Protein AF-A0A6P2D8E5-F1 (afdb_monomer)

Sequence (109 aa):
MSDAITTLGSGVDGSVRRIEYAYDGQGNTYLVTAYNAASGGSVVNQIQRAYNGLGQLTTEWQSHSGAVNTSSSPSVQYTYSEMTGVGIPSSEPARDELAALTKGYRPAR

Structure (mmCIF, N/CA/C/O backbone):
data_AF-A0A6P2D8E5-F1
#
_entry.id   AF-A0A6P2D8E5-F1
#
loop_
_atom_site.group_PDB
_atom_site.id
_atom_site.type_symbol
_atom_site.label_atom_id
_atom_site.label_alt_id
_atom_site.label_comp_id
_atom_site.label_asym_id
_atom_site.label_entity_id
_atom_site.label_seq_id
_atom_site.pdbx_PDB_ins_code
_atom_site.Cartn_x
_atom_site.Cartn_y
_atom_site.Cartn_z
_atom_site.occupancy
_atom_site.B_iso_or_equiv
_atom_site.auth_seq_id
_atom_site.auth_comp_id
_atom_site.auth_asym_id
_atom_site.auth_atom_id
_atom_site.pdbx_PDB_model_num
ATOM 1 N N . MET A 1 1 ? -5.085 -7.145 -6.348 1.00 88.75 1 MET A N 1
ATOM 2 C CA . MET A 1 1 ? -5.434 -6.413 -7.591 1.00 88.75 1 MET A CA 1
ATOM 3 C C . MET A 1 1 ? -4.245 -5.545 -7.967 1.00 88.75 1 MET A C 1
ATOM 5 O O . MET A 1 1 ? -3.617 -5.025 -7.050 1.00 88.75 1 MET A O 1
ATOM 9 N N . SER A 1 2 ? -3.919 -5.404 -9.253 1.00 95.12 2 SER A N 1
ATOM 10 C CA . SER A 1 2 ? -2.810 -4.560 -9.716 1.00 95.12 2 SER A CA 1
ATOM 11 C C . SER A 1 2 ? -3.218 -3.688 -10.901 1.00 95.12 2 SER A C 1
ATOM 13 O O . SER A 1 2 ? -4.067 -4.080 -11.698 1.00 95.12 2 SER A O 1
ATOM 15 N N . ASP A 1 3 ? -2.593 -2.518 -11.001 1.00 97.56 3 ASP A N 1
ATOM 16 C CA . ASP A 1 3 ? -2.629 -1.646 -12.175 1.00 97.56 3 ASP A CA 1
ATOM 17 C C . ASP A 1 3 ? -1.191 -1.423 -12.654 1.00 97.56 3 ASP A C 1
ATOM 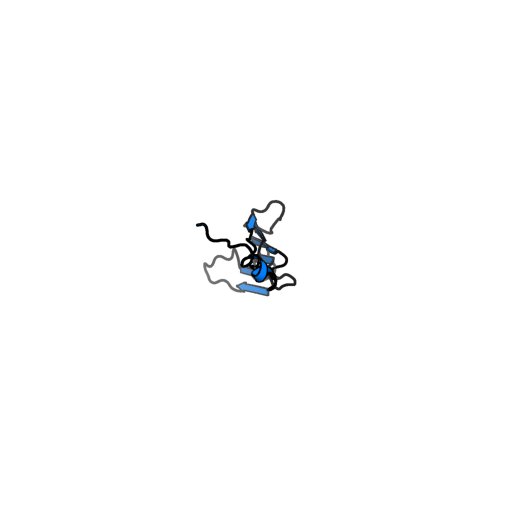19 O O . ASP A 1 3 ? -0.318 -1.092 -11.847 1.00 97.56 3 ASP A O 1
ATOM 23 N N . ALA A 1 4 ? -0.919 -1.688 -13.933 1.00 97.81 4 ALA A N 1
ATOM 24 C CA . ALA A 1 4 ? 0.433 -1.785 -14.470 1.00 97.81 4 ALA A CA 1
ATOM 25 C C . ALA A 1 4 ? 0.570 -1.158 -15.860 1.00 97.81 4 ALA A C 1
ATOM 27 O O . ALA A 1 4 ? -0.178 -1.459 -16.788 1.00 97.81 4 ALA A O 1
ATOM 28 N N . ILE A 1 5 ? 1.631 -0.372 -16.034 1.00 97.25 5 ILE A N 1
ATOM 29 C CA . ILE A 1 5 ? 2.035 0.202 -17.316 1.00 97.25 5 ILE A CA 1
ATOM 30 C C . ILE A 1 5 ? 3.046 -0.742 -17.968 1.00 97.25 5 ILE A C 1
ATOM 32 O O . ILE A 1 5 ? 4.223 -0.763 -17.596 1.00 97.25 5 ILE A O 1
ATOM 36 N N . THR A 1 6 ? 2.618 -1.514 -18.966 1.00 96.69 6 THR A N 1
ATOM 37 C CA . THR A 1 6 ? 3.452 -2.522 -19.654 1.00 96.69 6 THR A CA 1
ATOM 38 C C . THR A 1 6 ? 4.381 -1.933 -20.718 1.00 96.69 6 THR A C 1
ATOM 40 O O . THR A 1 6 ? 5.481 -2.455 -20.922 1.00 96.69 6 THR A O 1
ATOM 43 N N . THR A 1 7 ? 4.045 -0.773 -21.284 1.00 96.75 7 THR A N 1
ATOM 44 C CA . THR A 1 7 ? 4.876 -0.047 -22.260 1.00 96.75 7 THR A CA 1
ATOM 45 C C . THR A 1 7 ? 4.980 1.426 -21.880 1.00 96.75 7 THR A C 1
ATOM 47 O O . THR A 1 7 ? 3.968 2.070 -21.623 1.00 96.75 7 THR A O 1
ATOM 50 N N . LEU A 1 8 ? 6.202 1.962 -21.847 1.00 97.06 8 LEU A N 1
ATOM 51 C CA . LEU A 1 8 ? 6.449 3.390 -21.643 1.00 97.06 8 LEU A CA 1
ATOM 52 C C . LEU A 1 8 ? 6.617 4.083 -22.995 1.00 97.06 8 LEU A C 1
ATOM 54 O O . LEU A 1 8 ? 7.258 3.545 -23.899 1.00 97.06 8 LEU A O 1
ATOM 58 N N . GLY A 1 9 ? 6.052 5.282 -23.118 1.00 96.50 9 GLY A N 1
ATOM 59 C CA . GLY A 1 9 ? 6.362 6.183 -24.224 1.00 96.50 9 GLY A CA 1
ATOM 60 C C . GLY A 1 9 ? 7.776 6.758 -24.099 1.00 96.50 9 GLY A C 1
ATOM 61 O O . GLY A 1 9 ? 8.385 6.723 -23.028 1.00 96.50 9 GLY A O 1
ATOM 62 N N . SER A 1 10 ? 8.301 7.313 -25.192 1.00 97.25 10 SER A N 1
ATOM 63 C CA . SER A 1 10 ? 9.608 7.978 -25.167 1.00 97.25 10 SER A CA 1
ATOM 64 C C . SER A 1 10 ? 9.596 9.166 -24.199 1.00 97.25 10 SER A C 1
ATOM 66 O O . SER A 1 10 ? 8.659 9.963 -24.209 1.00 97.25 10 SER A O 1
ATOM 68 N N . GLY A 1 11 ? 10.623 9.267 -23.354 1.00 96.00 11 GLY A N 1
ATOM 69 C CA . GLY A 1 11 ? 10.764 10.332 -22.356 1.00 96.00 11 GLY A CA 1
ATOM 70 C C . GLY A 1 11 ? 9.906 10.187 -21.090 1.00 96.00 11 GLY A C 1
ATOM 71 O O . GLY A 1 11 ? 9.976 11.065 -20.235 1.00 96.00 11 GLY A O 1
ATOM 72 N N . VAL A 1 12 ? 9.120 9.113 -20.937 1.00 97.25 12 VAL A N 1
ATOM 73 C CA . VAL A 1 12 ? 8.344 8.859 -19.708 1.00 97.25 12 VAL A CA 1
ATOM 74 C C . VAL A 1 12 ? 9.238 8.235 -18.634 1.00 97.25 12 VAL A C 1
ATOM 76 O O .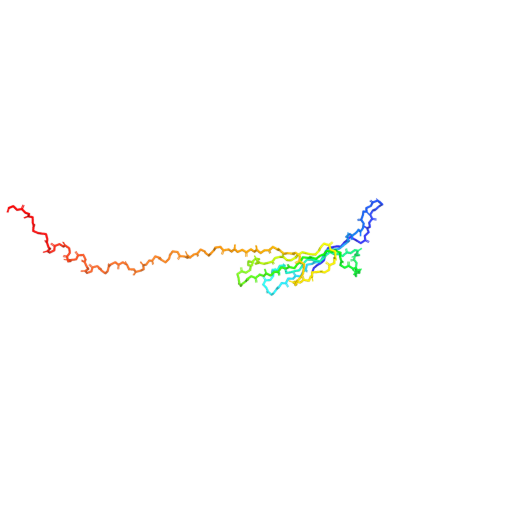 VAL A 1 12 ? 9.926 7.247 -18.895 1.00 97.25 12 VAL A O 1
ATOM 79 N N . ASP A 1 13 ? 9.196 8.784 -17.417 1.00 96.56 13 ASP A N 1
ATOM 80 C CA . ASP A 1 13 ? 9.872 8.203 -16.254 1.00 96.56 13 ASP A CA 1
ATOM 81 C C . ASP A 1 13 ? 9.235 6.862 -15.852 1.00 96.56 13 ASP A C 1
ATOM 83 O O . ASP A 1 13 ? 8.021 6.741 -15.694 1.00 96.56 13 ASP A O 1
ATOM 87 N N . GLY A 1 14 ? 10.080 5.844 -15.694 1.00 95.88 14 GLY A N 1
ATOM 88 C CA . GLY A 1 14 ? 9.695 4.472 -15.371 1.00 95.88 14 GLY A CA 1
ATOM 89 C C . GLY A 1 14 ? 9.945 4.080 -13.919 1.00 95.88 14 GLY A C 1
ATOM 90 O O . GLY A 1 14 ? 9.926 2.888 -13.619 1.00 95.88 14 GLY A O 1
ATOM 91 N N . SER A 1 15 ? 10.216 5.037 -13.030 1.00 97.00 15 SER A N 1
ATOM 92 C CA . SER A 1 15 ? 10.557 4.760 -11.628 1.00 97.00 15 SER A CA 1
ATOM 93 C C . SER A 1 15 ? 9.451 4.003 -10.875 1.00 97.00 15 SER A C 1
ATOM 95 O O . SER A 1 15 ? 9.742 3.166 -10.020 1.00 97.00 15 SER A O 1
ATOM 97 N N . VAL A 1 16 ? 8.185 4.225 -11.243 1.00 97.62 16 VAL A N 1
ATOM 98 C CA . VAL A 1 16 ? 7.025 3.427 -10.821 1.00 97.62 16 VAL A CA 1
ATOM 99 C C . VAL A 1 16 ? 6.298 2.937 -12.070 1.00 97.62 16 VAL A C 1
ATOM 101 O O . VAL A 1 16 ? 5.948 3.7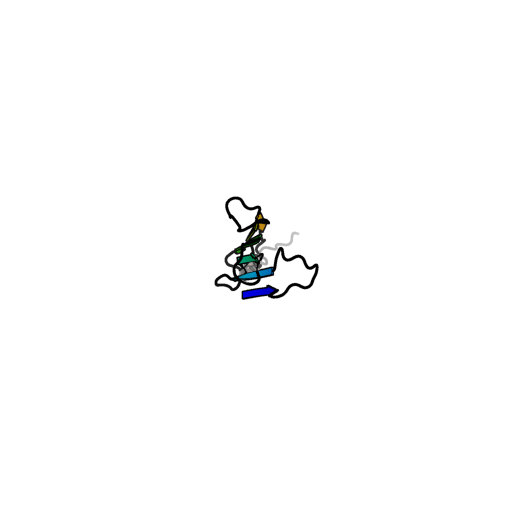29 -12.939 1.00 97.62 16 VAL A O 1
ATOM 104 N N . ARG A 1 17 ? 6.043 1.630 -12.162 1.00 98.25 17 ARG A N 1
ATOM 105 C CA . ARG A 1 17 ? 5.343 1.008 -13.301 1.00 98.25 17 ARG A CA 1
ATOM 106 C C . ARG A 1 17 ? 4.132 0.177 -12.918 1.00 98.25 17 ARG A C 1
ATOM 108 O O . ARG A 1 17 ? 3.390 -0.225 -13.811 1.00 98.25 17 ARG A O 1
ATOM 115 N N . ARG A 1 18 ? 3.943 -0.116 -11.632 1.00 98.50 18 ARG A N 1
ATOM 116 C CA . ARG A 1 18 ? 2.808 -0.901 -11.149 1.00 98.50 18 ARG A CA 1
ATOM 117 C C . ARG A 1 18 ? 2.461 -0.542 -9.715 1.00 98.50 18 ARG A C 1
ATOM 119 O O . ARG A 1 18 ? 3.367 -0.365 -8.902 1.00 98.50 18 ARG A O 1
ATOM 126 N N . ILE A 1 19 ? 1.169 -0.495 -9.411 1.00 98.44 19 ILE A N 1
ATOM 127 C CA . ILE A 1 19 ? 0.641 -0.380 -8.050 1.00 98.44 19 ILE A CA 1
ATOM 128 C C . ILE A 1 19 ? -0.197 -1.620 -7.749 1.00 98.44 19 ILE A C 1
ATOM 130 O O . ILE A 1 19 ? -1.033 -2.031 -8.553 1.00 98.44 19 ILE A O 1
ATOM 134 N N . GLU A 1 20 ? 0.035 -2.222 -6.589 1.00 98.56 20 GLU A N 1
ATOM 135 C CA . GLU A 1 20 ? -0.741 -3.339 -6.061 1.00 98.56 20 GLU A CA 1
ATOM 136 C C . GLU A 1 20 ? -1.492 -2.972 -4.794 1.00 98.56 20 GLU A C 1
ATOM 138 O O . GLU A 1 20 ? -0.973 -2.268 -3.929 1.00 98.56 20 GLU A O 1
ATOM 143 N N . TYR A 1 21 ? -2.695 -3.532 -4.687 1.00 98.56 21 TYR A N 1
ATOM 144 C CA . TYR A 1 21 ? -3.587 -3.391 -3.546 1.00 98.56 21 TYR A CA 1
ATOM 145 C C . TYR A 1 21 ? -3.883 -4.759 -2.933 1.00 98.56 21 TYR A C 1
ATOM 147 O O . TYR A 1 21 ? -4.270 -5.698 -3.649 1.00 98.56 21 TYR A O 1
ATOM 155 N N . ALA A 1 22 ? -3.745 -4.837 -1.608 1.00 98.31 22 ALA A N 1
ATOM 156 C CA . ALA A 1 22 ? -4.188 -5.960 -0.791 1.00 98.31 22 ALA A CA 1
ATOM 157 C C . ALA A 1 22 ? -5.241 -5.506 0.228 1.00 98.31 22 ALA A C 1
ATOM 159 O O . ALA A 1 22 ? -5.197 -4.379 0.732 1.00 98.31 22 ALA A O 1
ATOM 160 N N . TYR A 1 23 ? -6.175 -6.407 0.525 1.00 98.12 23 TYR A N 1
ATOM 161 C CA . TYR A 1 23 ? -7.350 -6.140 1.347 1.00 98.12 23 TYR A CA 1
ATOM 162 C C . TYR A 1 23 ? -7.423 -7.118 2.520 1.00 98.12 23 TYR A C 1
ATOM 164 O O . TYR A 1 23 ? -6.995 -8.266 2.391 1.00 98.12 23 TYR A O 1
ATOM 172 N N . ASP A 1 24 ? -7.918 -6.648 3.662 1.00 97.00 24 ASP A N 1
ATOM 173 C CA . ASP A 1 24 ? -8.176 -7.489 4.828 1.00 97.00 24 ASP A CA 1
ATOM 174 C C . ASP A 1 24 ? -9.482 -8.294 4.660 1.00 97.00 24 ASP A C 1
ATOM 176 O O . ASP A 1 24 ? -10.173 -8.201 3.642 1.00 97.00 24 ASP A O 1
ATOM 180 N N . GLY A 1 25 ? -9.842 -9.091 5.670 1.00 96.50 25 GLY A N 1
ATOM 181 C CA . GLY A 1 25 ? -11.063 -9.906 5.637 1.00 96.50 25 GLY A CA 1
ATOM 182 C C . GLY A 1 25 ? -12.375 -9.108 5.592 1.00 96.50 25 GLY A C 1
ATOM 183 O O . GLY A 1 25 ? -13.412 -9.682 5.275 1.00 96.50 25 GLY A O 1
ATOM 184 N N . GLN A 1 26 ? -12.340 -7.807 5.889 1.00 96.56 26 GLN A N 1
ATOM 185 C CA . GLN A 1 26 ? -13.484 -6.893 5.819 1.00 96.56 26 GLN A CA 1
ATOM 186 C C . GLN A 1 26 ? -13.501 -6.090 4.505 1.00 96.56 26 GLN A C 1
ATOM 188 O O . GLN A 1 26 ? -14.423 -5.313 4.272 1.00 96.56 26 GLN A O 1
ATOM 193 N N . GLY A 1 27 ? -12.502 -6.279 3.635 1.00 97.25 27 GLY A N 1
ATOM 194 C CA . GLY A 1 27 ? -12.363 -5.547 2.379 1.00 97.25 27 GLY A CA 1
ATOM 195 C C . GLY A 1 27 ? -11.672 -4.189 2.517 1.00 97.25 27 GLY A C 1
ATOM 196 O O . GLY A 1 27 ? -11.661 -3.425 1.552 1.00 97.25 27 GLY A O 1
ATOM 197 N N . ASN A 1 28 ? -11.066 -3.869 3.664 1.00 98.12 28 ASN A N 1
ATOM 198 C CA . ASN A 1 28 ? -10.291 -2.638 3.813 1.00 98.12 28 ASN A CA 1
ATOM 199 C C . ASN A 1 28 ? -8.917 -2.796 3.158 1.00 98.12 28 ASN A C 1
ATOM 201 O O . ASN A 1 28 ? -8.236 -3.801 3.365 1.00 98.12 28 ASN A O 1
ATOM 205 N N . THR A 1 29 ? -8.466 -1.794 2.402 1.00 98.25 29 THR A N 1
ATOM 206 C CA . THR A 1 29 ? -7.124 -1.799 1.802 1.00 98.25 29 THR A CA 1
ATOM 207 C C . THR A 1 29 ? -6.050 -1.683 2.884 1.00 98.25 29 THR A C 1
ATOM 209 O O . THR A 1 29 ? -5.766 -0.580 3.345 1.00 98.25 29 THR A O 1
ATOM 212 N N . TYR A 1 30 ? -5.410 -2.787 3.269 1.00 98.44 30 TYR A N 1
ATOM 213 C CA . TYR A 1 30 ? -4.372 -2.773 4.310 1.00 98.44 30 TYR A CA 1
ATOM 214 C C . TYR A 1 30 ? -2.953 -2.576 3.760 1.00 98.44 30 TYR A C 1
ATOM 216 O O . TYR A 1 30 ? -2.046 -2.249 4.526 1.00 98.44 30 TYR A O 1
ATOM 224 N N . LEU A 1 31 ? -2.746 -2.761 2.451 1.00 98.56 31 LEU A N 1
ATOM 225 C CA . LEU A 1 31 ? -1.434 -2.619 1.818 1.00 98.56 31 LEU A CA 1
ATOM 226 C C . LEU A 1 31 ? -1.550 -2.017 0.416 1.00 98.56 31 LEU A C 1
ATOM 228 O O . LEU A 1 31 ? -2.338 -2.489 -0.407 1.00 98.56 31 LEU A O 1
ATOM 232 N N . VAL A 1 32 ? -0.721 -1.011 0.140 1.00 98.69 32 VAL A N 1
ATOM 233 C CA . VAL A 1 32 ? -0.528 -0.418 -1.189 1.00 98.69 32 VAL A CA 1
ATOM 234 C C . VAL A 1 32 ? 0.957 -0.466 -1.514 1.00 98.69 32 VAL A C 1
ATOM 236 O O . VAL A 1 32 ? 1.763 0.079 -0.765 1.00 98.69 32 VAL A O 1
ATOM 239 N N . THR A 1 33 ? 1.332 -1.125 -2.609 1.00 98.81 33 THR A N 1
ATOM 240 C CA . THR A 1 33 ? 2.744 -1.347 -2.958 1.00 98.81 33 THR A CA 1
ATOM 241 C C . THR A 1 33 ? 3.030 -0.873 -4.375 1.00 98.81 33 THR A C 1
ATOM 243 O O . THR A 1 33 ? 2.399 -1.339 -5.320 1.00 98.81 33 THR A O 1
ATOM 246 N N . ALA A 1 34 ? 3.992 0.035 -4.532 1.00 98.56 34 ALA A N 1
ATOM 247 C CA . ALA A 1 34 ? 4.468 0.506 -5.826 1.00 98.56 34 ALA A CA 1
ATOM 248 C C . ALA A 1 34 ? 5.743 -0.240 -6.237 1.00 98.56 34 ALA A C 1
ATOM 250 O O . ALA A 1 34 ? 6.662 -0.405 -5.432 1.00 98.56 34 ALA A O 1
ATOM 251 N N . TYR A 1 35 ? 5.820 -0.643 -7.504 1.00 98.69 35 TYR A N 1
ATOM 252 C CA . TYR A 1 35 ? 6.944 -1.381 -8.077 1.00 98.69 35 TYR A CA 1
ATOM 253 C C . TYR A 1 35 ? 7.539 -0.663 -9.284 1.00 98.69 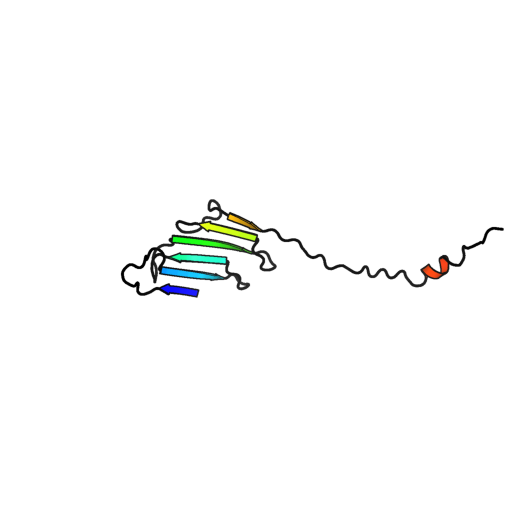35 TYR A C 1
ATOM 255 O O . TYR A 1 35 ? 6.822 -0.019 -10.050 1.00 98.69 35 TYR A O 1
ATOM 263 N N . ASN A 1 36 ? 8.838 -0.855 -9.510 1.00 98.12 36 ASN A N 1
ATOM 264 C CA . ASN A 1 36 ? 9.563 -0.311 -10.669 1.00 98.12 36 ASN A CA 1
ATOM 265 C C . ASN A 1 36 ? 9.377 -1.110 -11.976 1.00 98.12 36 ASN A C 1
ATOM 267 O O . ASN A 1 36 ? 9.952 -0.762 -13.006 1.00 98.12 36 ASN A O 1
ATOM 271 N N . ALA A 1 37 ? 8.592 -2.189 -11.962 1.00 98.12 37 ALA A N 1
ATOM 272 C CA . ALA A 1 37 ? 8.359 -3.032 -13.129 1.00 98.12 37 ALA A CA 1
ATOM 273 C C . ALA A 1 37 ? 6.881 -3.403 -13.281 1.00 98.12 37 ALA A C 1
ATOM 275 O O . ALA A 1 37 ? 6.157 -3.584 -12.300 1.00 98.12 37 ALA A O 1
ATOM 276 N N . ALA A 1 38 ? 6.451 -3.576 -14.533 1.00 97.56 38 ALA A N 1
ATOM 277 C CA . ALA A 1 38 ? 5.086 -3.983 -14.869 1.00 97.56 38 ALA A CA 1
ATOM 278 C C . ALA A 1 38 ? 4.730 -5.388 -14.343 1.00 97.56 38 ALA A C 1
ATOM 280 O O . ALA A 1 38 ? 3.565 -5.691 -14.117 1.00 97.56 38 ALA A O 1
ATOM 281 N N . SER A 1 39 ? 5.734 -6.233 -14.103 1.00 96.81 39 SER A N 1
ATOM 282 C CA . SER A 1 39 ? 5.615 -7.553 -13.478 1.00 96.81 39 SER A CA 1
ATOM 283 C C . SER A 1 39 ? 6.897 -7.860 -12.706 1.00 96.81 39 SER A C 1
ATOM 285 O O . SER A 1 39 ? 7.985 -7.563 -13.201 1.00 96.81 39 SER A O 1
ATOM 287 N N . GLY A 1 40 ? 6.792 -8.455 -11.516 1.00 95.25 40 GLY A N 1
ATOM 288 C CA . GLY A 1 40 ? 7.951 -8.631 -10.633 1.00 95.25 40 GLY A CA 1
ATOM 289 C C . GLY A 1 40 ? 8.563 -7.283 -10.232 1.00 95.25 40 GLY A C 1
ATOM 290 O O . GLY A 1 40 ? 7.835 -6.331 -9.951 1.00 95.25 40 GLY A O 1
ATOM 291 N N . GLY A 1 41 ? 9.891 -7.186 -10.246 1.00 96.62 41 GLY A N 1
ATOM 292 C CA . GLY A 1 41 ? 10.612 -5.966 -9.879 1.00 96.62 41 GLY A CA 1
ATOM 293 C C . GLY A 1 41 ? 10.672 -5.719 -8.372 1.00 96.62 41 GLY A C 1
ATOM 294 O O . GLY A 1 41 ? 10.251 -6.545 -7.562 1.00 96.62 41 GLY A O 1
ATOM 295 N N . SER A 1 42 ? 11.222 -4.564 -8.011 1.00 98.38 42 SER A N 1
ATOM 296 C CA . SER A 1 42 ? 11.451 -4.160 -6.625 1.00 98.38 42 SER A CA 1
ATOM 297 C C . SER A 1 42 ? 10.375 -3.194 -6.153 1.00 98.38 42 SER A C 1
ATOM 299 O O . SER A 1 42 ? 9.898 -2.357 -6.925 1.00 98.38 42 SER A O 1
ATOM 301 N N . VAL A 1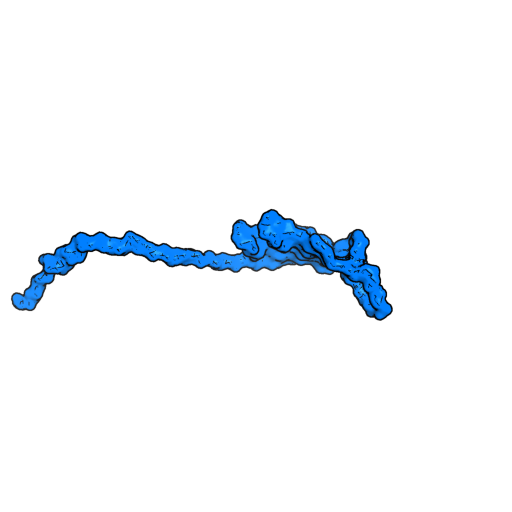 43 ? 10.034 -3.283 -4.868 1.00 98.56 43 VAL A N 1
ATOM 302 C CA . VAL A 1 43 ? 9.205 -2.280 -4.195 1.00 98.56 43 VAL A CA 1
ATOM 303 C C . VAL A 1 43 ? 9.981 -0.969 -4.135 1.00 98.56 43 VAL A C 1
ATOM 305 O O . VAL A 1 43 ? 11.125 -0.954 -3.684 1.00 98.56 43 VAL A O 1
ATOM 308 N N . VAL A 1 44 ? 9.360 0.121 -4.572 1.00 98.50 44 VAL A N 1
ATOM 309 C CA . VAL A 1 44 ? 9.945 1.471 -4.519 1.00 98.50 44 VAL A CA 1
ATOM 310 C C . VAL A 1 44 ? 9.260 2.358 -3.488 1.00 98.50 44 VAL A C 1
ATOM 312 O O . VAL A 1 44 ? 9.907 3.214 -2.898 1.00 98.50 44 VAL A O 1
ATOM 315 N N . ASN A 1 45 ? 7.987 2.104 -3.193 1.00 98.25 45 ASN A N 1
ATOM 316 C CA . ASN A 1 45 ? 7.242 2.740 -2.112 1.00 98.25 45 ASN A CA 1
ATOM 317 C C . ASN A 1 45 ? 6.183 1.759 -1.596 1.00 98.25 45 ASN A C 1
ATOM 319 O O . ASN A 1 45 ? 5.629 0.980 -2.380 1.00 98.25 45 ASN A O 1
ATOM 323 N N . GLN A 1 46 ? 5.898 1.800 -0.298 1.00 98.88 46 GLN A N 1
ATOM 324 C CA . GLN A 1 46 ? 4.809 1.033 0.283 1.00 98.88 46 GLN A CA 1
ATOM 325 C C . GLN A 1 46 ? 4.089 1.810 1.386 1.00 98.88 46 GLN A C 1
ATOM 327 O O . GLN A 1 46 ? 4.705 2.529 2.175 1.00 98.88 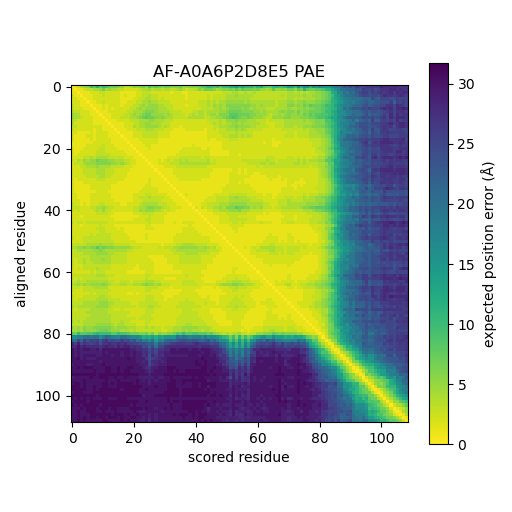46 GLN A O 1
ATOM 332 N N . ILE A 1 47 ? 2.777 1.600 1.455 1.00 98.81 47 ILE A N 1
ATOM 333 C CA . ILE A 1 47 ? 1.896 2.064 2.524 1.00 98.81 47 ILE A CA 1
ATOM 334 C C . ILE A 1 47 ? 1.249 0.837 3.162 1.00 98.81 47 ILE A C 1
ATOM 336 O O . ILE A 1 47 ? 0.706 -0.012 2.452 1.00 98.81 47 ILE A O 1
ATOM 340 N N . GLN A 1 48 ? 1.276 0.760 4.492 1.00 98.81 48 GLN A N 1
ATOM 341 C CA . GLN A 1 48 ? 0.566 -0.256 5.269 1.00 98.81 48 GLN A CA 1
ATOM 342 C C . GLN A 1 48 ? -0.403 0.420 6.236 1.00 98.81 48 GLN A C 1
ATOM 344 O O . GLN A 1 48 ? -0.073 1.438 6.841 1.00 98.81 48 GLN A O 1
ATOM 349 N N . ARG A 1 49 ? -1.596 -0.150 6.390 1.00 98.81 49 ARG A N 1
ATOM 350 C CA . ARG A 1 49 ? -2.685 0.404 7.197 1.00 98.81 49 ARG A CA 1
ATOM 351 C C . ARG A 1 49 ? -3.174 -0.604 8.225 1.00 98.81 49 ARG A C 1
ATOM 353 O O . ARG A 1 49 ? -3.310 -1.786 7.918 1.00 98.81 49 ARG A O 1
ATOM 360 N N . ALA A 1 50 ? -3.459 -0.122 9.427 1.00 98.56 50 ALA A N 1
ATOM 361 C CA . ALA A 1 50 ? -4.166 -0.864 10.462 1.00 98.56 50 ALA A CA 1
ATOM 362 C C . ALA A 1 50 ? -5.571 -0.289 10.641 1.00 98.56 50 ALA A C 1
ATOM 364 O O . ALA A 1 50 ? -5.753 0.927 10.626 1.00 98.56 50 ALA A O 1
ATOM 365 N N . TYR A 1 51 ? -6.547 -1.170 10.835 1.00 98.44 51 TYR A N 1
ATOM 366 C CA . TYR A 1 51 ? -7.947 -0.814 11.034 1.00 98.44 51 TYR A CA 1
ATOM 367 C C . TYR A 1 51 ? -8.442 -1.351 12.378 1.00 98.44 51 TYR A C 1
ATOM 369 O O . TYR A 1 51 ? -7.984 -2.399 12.838 1.00 98.44 51 TYR A O 1
ATOM 377 N N . ASN A 1 52 ? -9.378 -0.646 13.016 1.00 95.19 52 ASN A N 1
ATOM 378 C CA . ASN A 1 52 ? -10.104 -1.172 14.173 1.00 95.19 52 ASN A CA 1
ATOM 379 C C . ASN A 1 52 ? -11.261 -2.098 13.742 1.00 95.19 52 ASN A C 1
ATOM 381 O O . ASN A 1 52 ? -11.521 -2.300 12.554 1.00 95.19 52 ASN A O 1
ATOM 385 N N . GLY A 1 53 ? -11.991 -2.644 14.719 1.00 94.12 53 GLY A N 1
ATOM 386 C CA . GLY A 1 53 ? -13.129 -3.540 14.471 1.00 94.12 53 GLY A CA 1
ATOM 387 C C . GLY A 1 53 ? -14.328 -2.899 13.758 1.00 94.12 53 GLY A C 1
ATOM 388 O O . GLY A 1 53 ? -15.241 -3.618 13.375 1.00 94.12 53 GLY A O 1
ATOM 389 N N . LEU A 1 54 ? -14.335 -1.574 13.574 1.00 94.31 54 LEU A N 1
ATOM 390 C CA . LEU A 1 54 ? -15.360 -0.833 12.831 1.00 94.31 54 LEU A CA 1
ATOM 391 C C . LEU A 1 54 ? -14.914 -0.490 11.396 1.00 94.31 54 LEU A C 1
ATOM 393 O O . LEU A 1 54 ? -15.608 0.251 10.705 1.00 94.31 54 LEU A O 1
ATOM 397 N N . GLY A 1 55 ? -13.742 -0.964 10.954 1.00 96.06 55 GLY A N 1
ATOM 398 C CA . GLY A 1 55 ? -13.175 -0.616 9.646 1.00 96.06 55 GLY A CA 1
ATOM 399 C C . GLY A 1 55 ? -12.602 0.804 9.574 1.00 96.06 55 GLY A C 1
ATOM 400 O O . GLY A 1 55 ? -12.372 1.328 8.487 1.00 96.06 55 GLY A O 1
ATOM 401 N N . GLN A 1 56 ? -12.350 1.452 10.715 1.00 96.88 56 GLN A N 1
ATOM 402 C CA . GLN A 1 56 ? -11.739 2.782 10.757 1.00 96.88 56 GLN A CA 1
ATOM 403 C C . GLN A 1 56 ? -10.213 2.658 10.798 1.00 96.88 56 GLN A C 1
ATOM 405 O O . GLN A 1 56 ? -9.677 1.877 11.585 1.00 96.88 56 GLN A O 1
ATOM 410 N N . LEU A 1 57 ? -9.516 3.422 9.951 1.00 98.12 57 LEU A N 1
ATOM 411 C CA . LEU A 1 57 ? -8.052 3.467 9.883 1.00 98.12 57 LEU A CA 1
ATOM 412 C C . LEU A 1 57 ? -7.495 4.014 11.198 1.00 98.12 57 LEU A C 1
ATOM 414 O O . LEU A 1 57 ? -7.785 5.152 11.524 1.00 98.12 57 LEU A O 1
ATOM 418 N N . THR A 1 58 ? -6.683 3.256 11.929 1.00 98.31 58 THR A N 1
ATOM 419 C CA . THR A 1 58 ? -6.075 3.705 13.196 1.00 98.31 58 THR A CA 1
ATOM 420 C C . THR A 1 58 ? -4.614 4.099 13.048 1.00 98.31 58 THR A C 1
ATOM 422 O O . THR A 1 58 ? -4.158 5.006 13.740 1.00 98.31 58 THR A O 1
AT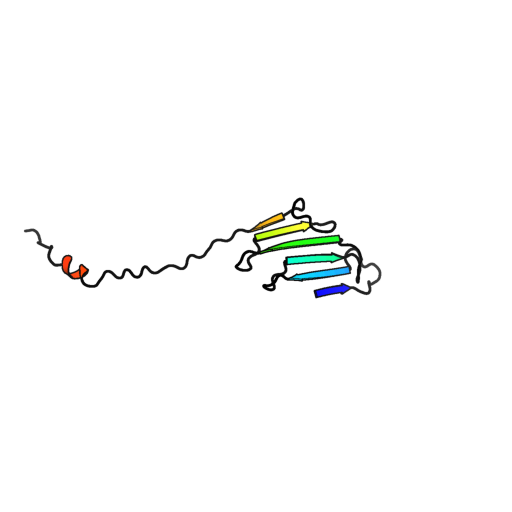OM 425 N N . THR A 1 59 ? -3.890 3.472 12.119 1.00 98.69 59 THR A N 1
ATOM 426 C CA . THR A 1 59 ? -2.485 3.788 11.837 1.00 98.69 59 THR A CA 1
ATOM 427 C C . THR A 1 59 ? -2.179 3.596 10.359 1.00 98.69 59 THR A C 1
ATOM 429 O O . THR A 1 59 ? -2.570 2.588 9.770 1.00 98.69 59 THR A O 1
ATOM 432 N N . GLU A 1 60 ? -1.432 4.525 9.768 1.00 98.75 60 GLU A N 1
ATOM 433 C CA . GLU A 1 60 ? -0.843 4.390 8.436 1.00 98.75 60 GLU A CA 1
ATOM 434 C C . GLU A 1 60 ? 0.679 4.538 8.531 1.00 98.75 60 GLU A C 1
ATOM 436 O O . GLU A 1 60 ? 1.171 5.571 8.978 1.00 98.75 60 GLU A O 1
ATOM 441 N N . TRP A 1 61 ? 1.425 3.516 8.110 1.00 98.88 61 TRP A N 1
ATOM 442 C CA . TRP A 1 61 ? 2.881 3.565 7.950 1.00 98.88 61 TRP A CA 1
ATOM 443 C C . TRP A 1 61 ? 3.235 3.812 6.487 1.00 98.88 61 TRP A C 1
ATOM 445 O O . TRP A 1 61 ? 2.629 3.206 5.599 1.00 98.88 61 TRP A O 1
ATOM 455 N N . GLN A 1 62 ? 4.255 4.633 6.235 1.00 98.56 62 GLN A N 1
ATOM 456 C CA . GLN A 1 62 ? 4.732 4.935 4.886 1.00 98.56 62 GLN A CA 1
ATOM 457 C C . GLN A 1 62 ? 6.241 4.718 4.759 1.00 98.56 62 GLN A C 1
ATOM 459 O O . GLN A 1 62 ? 7.032 5.177 5.582 1.00 98.56 62 GLN A O 1
ATOM 464 N N . SER A 1 63 ? 6.650 4.041 3.688 1.00 98.62 63 SER A N 1
ATOM 465 C CA . SER A 1 63 ? 8.042 3.939 3.258 1.00 98.62 63 SER A CA 1
ATOM 466 C C . SER A 1 63 ? 8.169 4.496 1.846 1.00 98.62 63 SER A C 1
ATOM 468 O O . SER A 1 63 ? 7.538 4.000 0.914 1.00 98.62 63 SER A O 1
ATOM 470 N N . HIS A 1 64 ? 8.993 5.533 1.681 1.00 96.50 64 HIS A N 1
ATOM 471 C CA . HIS A 1 64 ? 9.234 6.166 0.379 1.00 96.50 64 HIS A CA 1
ATOM 472 C C . HIS A 1 64 ? 10.356 5.502 -0.429 1.00 96.50 64 HIS A C 1
ATOM 474 O O . HIS A 1 64 ? 10.658 5.955 -1.529 1.00 96.50 64 HIS A O 1
ATOM 480 N N . SER A 1 65 ? 10.981 4.456 0.117 1.00 95.94 65 SER A N 1
ATOM 481 C CA . SER A 1 65 ? 12.118 3.771 -0.497 1.00 95.94 65 SER A CA 1
ATOM 482 C C . SER A 1 65 ? 12.110 2.282 -0.146 1.00 95.94 65 SER A C 1
ATOM 484 O O . SER A 1 65 ? 12.993 1.784 0.556 1.00 95.94 65 SER A O 1
ATOM 486 N N . GLY A 1 66 ? 11.087 1.570 -0.612 1.00 97.94 66 GLY A N 1
ATOM 487 C CA . GLY A 1 66 ? 10.935 0.131 -0.399 1.00 97.94 66 GLY A CA 1
ATOM 488 C C . GLY A 1 66 ? 9.743 -0.248 0.473 1.00 97.94 66 GLY A C 1
ATOM 489 O O . GLY A 1 66 ? 8.756 0.481 0.555 1.00 97.94 66 GLY A O 1
ATOM 490 N N . ALA A 1 67 ? 9.823 -1.434 1.076 1.00 98.56 67 ALA A N 1
ATOM 491 C CA . ALA A 1 67 ? 8.767 -1.963 1.930 1.00 98.56 67 ALA A CA 1
ATOM 492 C C . ALA A 1 67 ? 8.663 -1.190 3.255 1.00 98.56 67 ALA A C 1
ATOM 494 O O . ALA A 1 67 ? 9.636 -0.596 3.731 1.00 98.56 67 ALA A O 1
ATOM 495 N N . VAL A 1 68 ? 7.477 -1.214 3.855 1.00 98.81 68 VAL A N 1
ATOM 496 C CA . VAL A 1 68 ? 7.239 -0.709 5.208 1.00 98.81 68 VAL A CA 1
ATOM 497 C C . VAL A 1 68 ? 7.912 -1.626 6.227 1.00 98.81 68 VAL A C 1
ATOM 499 O O . VAL A 1 68 ? 7.831 -2.849 6.138 1.00 98.81 68 VAL A O 1
ATOM 502 N N . ASN A 1 69 ? 8.524 -1.023 7.244 1.00 98.31 69 ASN A N 1
ATOM 503 C CA . ASN A 1 69 ? 8.855 -1.682 8.499 1.00 98.31 69 ASN A CA 1
ATOM 504 C C . ASN A 1 69 ? 8.050 -1.004 9.611 1.00 98.31 69 ASN A C 1
ATOM 506 O O . ASN A 1 69 ? 8.313 0.145 9.959 1.00 98.31 69 ASN A O 1
ATOM 510 N N . THR A 1 70 ? 7.080 -1.703 10.197 1.00 98.12 70 THR A N 1
ATOM 511 C CA . THR A 1 70 ? 6.164 -1.124 11.197 1.00 98.12 70 THR A CA 1
ATOM 512 C C . THR A 1 70 ? 6.850 -0.690 12.496 1.00 98.12 70 THR A C 1
ATOM 514 O O . THR A 1 70 ? 6.230 -0.005 13.306 1.00 98.12 70 THR A O 1
ATOM 517 N N . SER A 1 71 ? 8.119 -1.060 12.700 1.00 97.75 71 SER A N 1
ATOM 518 C CA . SER A 1 71 ? 8.931 -0.639 13.844 1.00 97.75 71 SER A CA 1
ATOM 519 C C . SER A 1 71 ? 9.774 0.617 13.584 1.00 97.75 71 SER A C 1
ATOM 521 O O . SER A 1 71 ? 10.335 1.150 14.540 1.00 97.75 71 SER A O 1
ATOM 523 N N . SER A 1 72 ? 9.931 1.067 12.333 1.00 97.69 72 SER A N 1
ATOM 524 C CA . SER A 1 72 ? 10.857 2.166 12.000 1.00 97.69 72 SER A CA 1
ATOM 525 C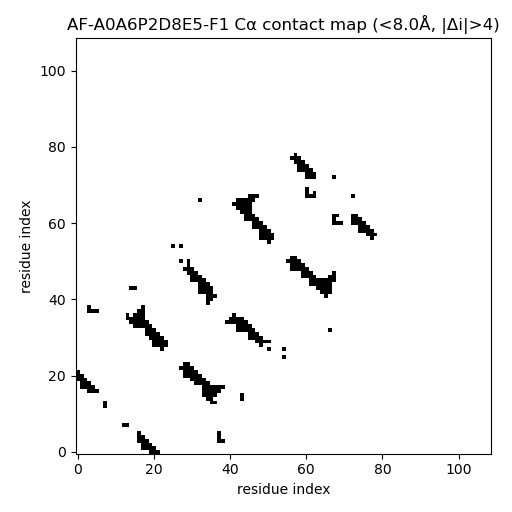 C . SER A 1 72 ? 10.391 3.117 10.898 1.00 97.69 72 SER A C 1
ATOM 527 O O . SER A 1 72 ? 10.870 4.248 10.840 1.00 97.69 72 SER A O 1
ATOM 529 N N . SER A 1 73 ? 9.469 2.702 10.028 1.00 98.50 73 SER A N 1
ATOM 530 C CA . SER A 1 73 ? 8.877 3.581 9.022 1.00 98.50 73 SER A CA 1
ATOM 531 C C . SER A 1 73 ? 8.054 4.694 9.689 1.00 98.50 73 SER A C 1
ATOM 533 O O . SER A 1 73 ? 7.339 4.419 10.660 1.00 98.50 73 SER A O 1
ATOM 535 N N . PRO A 1 74 ? 8.102 5.933 9.162 1.00 98.31 74 PRO A N 1
ATOM 536 C CA . PRO A 1 74 ? 7.207 7.005 9.581 1.00 98.31 74 PRO A CA 1
ATOM 537 C C . PRO A 1 74 ? 5.743 6.565 9.556 1.00 98.31 74 PRO A C 1
ATOM 539 O O . PRO A 1 74 ? 5.328 5.807 8.675 1.00 98.31 74 PRO A O 1
ATOM 542 N N . SER A 1 75 ? 4.959 7.045 10.521 1.00 98.31 75 SER A N 1
ATOM 543 C CA . SER A 1 75 ? 3.536 6.726 10.601 1.00 98.31 75 SER A CA 1
ATOM 544 C C . SER A 1 75 ? 2.691 7.888 11.097 1.00 98.31 75 SER A C 1
ATOM 546 O O . SER A 1 75 ? 3.177 8.791 11.780 1.00 98.31 75 SER A O 1
ATOM 548 N N . VAL A 1 76 ? 1.410 7.833 10.746 1.00 98.62 76 VAL A N 1
ATOM 549 C CA . VAL A 1 76 ? 0.356 8.718 11.240 1.00 98.62 76 VAL A CA 1
ATOM 550 C C . VAL A 1 76 ? -0.675 7.866 11.969 1.00 98.62 76 VAL A C 1
ATOM 552 O O . VAL A 1 76 ? -1.045 6.794 11.490 1.00 98.62 76 VAL A O 1
ATOM 555 N N . GLN A 1 77 ? -1.129 8.335 13.129 1.00 98.19 77 GLN A N 1
ATOM 556 C CA . GLN A 1 77 ? -2.171 7.687 13.923 1.00 98.19 77 GLN A CA 1
ATOM 557 C C . GLN A 1 77 ? -3.453 8.511 13.896 1.00 98.19 77 GLN A C 1
ATOM 559 O O . GLN A 1 77 ? -3.418 9.742 13.865 1.00 98.19 77 GLN A O 1
ATOM 564 N N . TYR A 1 78 ? -4.579 7.809 13.933 1.00 97.38 78 TYR A N 1
ATOM 565 C CA . TYR A 1 78 ? -5.915 8.373 13.851 1.00 97.38 78 TYR A CA 1
ATOM 566 C C . TYR A 1 78 ? -6.753 7.868 15.023 1.00 97.38 78 TYR A C 1
ATOM 568 O O . TYR A 1 78 ? -6.833 6.666 15.284 1.00 97.38 78 TYR A O 1
ATOM 576 N N . THR A 1 79 ? -7.413 8.805 15.696 1.00 95.81 79 THR A N 1
ATOM 577 C CA . THR A 1 79 ? -8.328 8.530 16.807 1.00 95.81 79 THR A CA 1
ATOM 578 C C . THR A 1 79 ? -9.695 9.102 16.467 1.00 95.81 79 THR A C 1
ATOM 580 O O . THR A 1 79 ? -9.792 10.187 15.892 1.00 95.81 79 THR A O 1
ATOM 583 N N . TYR A 1 80 ? -10.752 8.386 16.842 1.00 92.69 80 TYR A N 1
ATOM 584 C CA . TYR A 1 80 ? -12.134 8.764 16.559 1.00 92.69 80 TYR A CA 1
ATOM 585 C C . TYR A 1 80 ? -12.916 8.938 17.857 1.00 92.69 80 TYR A C 1
ATOM 587 O O . TYR A 1 80 ? -12.703 8.206 18.822 1.00 92.69 80 TYR A O 1
ATOM 595 N N . SER A 1 81 ? -13.836 9.901 17.872 1.00 90.31 81 SER A N 1
ATOM 596 C CA . SER A 1 81 ? -14.851 9.997 18.919 1.00 90.31 81 SER A CA 1
ATOM 597 C C . SER A 1 81 ? -15.970 8.997 18.644 1.00 90.31 81 SER A C 1
ATOM 599 O O . SER A 1 81 ? -16.438 8.882 17.511 1.00 90.31 81 SER A O 1
ATOM 601 N N . GLU A 1 82 ? -16.431 8.309 19.682 1.00 79.94 82 GLU A N 1
ATOM 602 C CA . GLU A 1 82 ? -17.651 7.510 19.605 1.00 79.94 82 GLU A CA 1
ATOM 603 C C . GLU A 1 82 ? -18.870 8.436 19.699 1.00 79.94 82 GLU A C 1
ATOM 605 O O . GLU A 1 82 ? -18.913 9.338 20.538 1.00 79.94 82 GLU A O 1
ATOM 610 N N . MET A 1 83 ? -19.885 8.217 18.861 1.00 68.50 83 MET A N 1
ATOM 611 C CA . MET A 1 83 ? -21.205 8.788 19.115 1.00 68.50 83 MET A CA 1
ATOM 612 C C . MET A 1 83 ? -21.909 7.841 20.083 1.00 68.50 83 MET A C 1
ATOM 614 O O . MET A 1 83 ? -22.459 6.821 19.669 1.00 68.50 83 MET A O 1
ATOM 618 N N . THR A 1 84 ? -21.869 8.144 21.381 1.00 61.69 84 THR A N 1
ATOM 619 C CA . THR A 1 84 ? -22.744 7.459 22.330 1.00 61.69 84 THR A CA 1
ATOM 620 C C . THR A 1 84 ? -24.175 7.780 21.916 1.00 61.69 84 THR A C 1
ATOM 622 O O . THR A 1 84 ? -24.596 8.938 21.913 1.00 61.69 84 THR A O 1
ATOM 625 N N . GLY A 1 85 ? -24.917 6.762 21.471 1.00 61.59 85 GLY A N 1
ATOM 626 C CA . GLY A 1 85 ? -26.344 6.918 21.230 1.00 61.59 85 GLY A CA 1
ATOM 627 C C . GLY A 1 85 ? -26.957 7.524 22.486 1.00 61.59 85 GLY A C 1
ATOM 628 O O . GLY A 1 85 ? -26.702 7.027 23.584 1.00 61.59 85 GLY A O 1
ATOM 629 N N . VAL A 1 86 ? -27.697 8.627 22.341 1.00 58.09 86 VAL A N 1
ATOM 630 C CA . VAL A 1 86 ? -28.451 9.214 23.449 1.00 58.09 86 VAL A CA 1
ATOM 631 C C . VAL A 1 86 ? -29.430 8.140 23.899 1.00 58.09 86 VAL A C 1
ATOM 633 O O . VAL A 1 86 ? -30.483 7.949 23.295 1.00 58.09 86 VAL A O 1
ATOM 636 N N . GLY A 1 87 ? -29.049 7.386 24.929 1.00 53.03 87 GLY A N 1
ATOM 637 C CA . GLY A 1 87 ? -29.972 6.562 25.674 1.00 53.03 87 GLY A CA 1
ATOM 638 C C . GLY A 1 87 ? -30.972 7.529 26.268 1.00 53.03 87 GLY A C 1
ATOM 639 O O . GLY A 1 87 ? -30.666 8.187 27.257 1.00 53.03 87 GLY A O 1
ATOM 640 N N . ILE A 1 88 ? -32.129 7.679 25.620 1.00 61.94 88 ILE A N 1
ATOM 641 C CA . ILE A 1 88 ? -33.298 8.275 26.256 1.00 61.94 88 ILE A CA 1
ATOM 642 C C . ILE A 1 88 ? -33.475 7.445 27.533 1.00 61.94 88 ILE A C 1
ATOM 644 O O . ILE A 1 88 ? -33.724 6.240 27.415 1.00 61.94 88 ILE A O 1
ATOM 648 N N . PRO A 1 89 ? -33.268 8.004 28.737 1.00 47.12 89 PRO A N 1
ATOM 649 C CA . PRO A 1 89 ? -33.500 7.236 29.941 1.00 47.12 89 PRO A CA 1
ATOM 650 C C . PRO A 1 89 ? -34.980 6.864 29.928 1.00 47.12 89 PRO A C 1
ATOM 652 O O . PRO A 1 89 ? -35.850 7.732 29.938 1.00 47.12 89 PRO A O 1
ATOM 655 N N . SER A 1 90 ? -35.279 5.568 29.901 1.00 58.81 90 SER A N 1
ATOM 656 C CA . SER A 1 90 ? -36.629 5.026 30.066 1.00 58.81 90 SER A CA 1
ATOM 657 C C . SER A 1 90 ? -37.133 5.184 31.508 1.00 58.81 90 SER A C 1
ATOM 659 O O . SER A 1 90 ? -37.848 4.331 32.024 1.00 58.81 90 SER A O 1
ATOM 661 N N . SER A 1 91 ? -36.747 6.268 32.179 1.00 57.00 91 SER A N 1
ATOM 662 C CA . SER A 1 91 ? -37.377 6.752 33.394 1.00 57.00 91 SER A CA 1
ATOM 663 C C . SER A 1 91 ? -38.351 7.859 33.001 1.00 57.00 91 SER A C 1
ATOM 665 O O . SER A 1 91 ? -38.152 9.029 33.333 1.00 57.00 91 SER A O 1
ATOM 667 N N . GLU A 1 92 ? -39.419 7.495 32.284 1.00 56.94 92 GLU A N 1
ATOM 668 C CA . GLU A 1 92 ? -40.672 8.202 32.541 1.00 56.94 92 GLU A CA 1
ATOM 669 C C . GLU A 1 92 ? -40.922 8.046 34.048 1.00 56.94 92 GLU A C 1
ATOM 671 O O . GLU A 1 92 ? -40.886 6.910 34.539 1.00 56.94 92 GLU A O 1
ATOM 676 N N . PRO A 1 93 ? -41.101 9.133 34.820 1.00 50.81 93 PRO A N 1
ATOM 677 C CA . PRO A 1 93 ? -41.504 8.979 36.205 1.00 50.81 93 PRO A CA 1
ATOM 678 C C . PRO A 1 93 ? -42.801 8.176 36.195 1.00 50.81 93 PRO A C 1
ATOM 680 O O . PRO A 1 93 ? -43.745 8.510 35.468 1.00 50.81 93 PRO A O 1
ATOM 683 N N . ALA A 1 94 ? -42.815 7.071 36.944 1.00 55.12 94 ALA A N 1
ATOM 684 C CA . ALA A 1 94 ? -44.006 6.263 37.117 1.00 55.12 94 ALA A CA 1
ATOM 685 C C . ALA A 1 94 ? -45.165 7.211 37.444 1.00 55.12 94 ALA A C 1
ATOM 687 O O . ALA A 1 94 ? -45.045 8.070 38.321 1.00 55.12 94 ALA A O 1
ATOM 688 N N . ARG A 1 95 ? -46.273 7.086 36.707 1.00 56.22 95 ARG A N 1
ATOM 689 C CA . ARG A 1 95 ? -47.443 7.981 36.778 1.00 56.22 95 ARG A CA 1
ATOM 690 C C . ARG A 1 95 ? -48.058 8.107 38.184 1.00 56.22 95 ARG A C 1
ATOM 692 O O . ARG A 1 95 ? -48.927 8.949 38.387 1.00 56.22 95 ARG A O 1
ATOM 699 N N . ASP A 1 96 ? -47.560 7.345 39.149 1.00 51.69 96 ASP A N 1
ATOM 700 C CA . ASP A 1 96 ? -47.968 7.353 40.548 1.00 51.69 96 ASP A CA 1
ATOM 701 C C . ASP A 1 96 ? -47.266 8.435 41.396 1.00 51.69 96 ASP A C 1
ATOM 703 O O . ASP A 1 96 ? -47.771 8.788 42.461 1.00 51.69 96 ASP A O 1
ATOM 707 N N . GLU A 1 97 ? -46.156 9.036 40.937 1.00 52.34 97 GLU A N 1
ATOM 708 C CA . GLU A 1 97 ? -45.453 10.080 41.711 1.00 52.34 97 GLU A CA 1
ATOM 709 C C . GLU A 1 97 ? -46.105 11.475 41.586 1.00 52.34 97 GLU A C 1
ATOM 711 O O . GLU A 1 97 ? -45.993 12.317 42.481 1.00 52.34 97 GLU A O 1
ATOM 716 N N . LEU A 1 98 ? -46.896 11.715 40.533 1.00 45.81 98 LEU A N 1
ATOM 717 C CA . LEU A 1 98 ? -47.632 12.976 40.343 1.00 45.81 98 LEU A CA 1
ATOM 718 C C . LEU A 1 98 ? -48.741 13.197 41.388 1.00 45.81 98 LEU A C 1
ATOM 720 O O . LEU A 1 98 ? -49.135 14.337 41.631 1.00 45.81 98 LEU A O 1
ATOM 724 N N . ALA A 1 99 ? -49.210 12.142 42.062 1.00 51.00 99 ALA A N 1
ATOM 725 C CA . ALA A 1 99 ? -50.219 12.260 43.116 1.00 51.00 99 ALA A CA 1
ATOM 726 C C . ALA A 1 99 ? -49.658 12.831 44.435 1.00 51.00 99 ALA A C 1
ATOM 728 O O . ALA A 1 99 ? -50.419 13.330 45.270 1.00 51.00 99 ALA A O 1
ATOM 729 N N . ALA A 1 100 ? -48.335 12.793 44.634 1.00 50.56 100 ALA A N 1
ATOM 730 C CA . ALA A 1 100 ? -47.707 13.270 45.863 1.00 50.56 100 ALA A CA 1
ATOM 731 C C . ALA A 1 100 ? -47.546 14.801 45.899 1.00 50.56 100 ALA A C 1
ATOM 733 O O . ALA A 1 100 ? -47.602 15.396 46.978 1.00 50.56 100 ALA A O 1
ATOM 734 N N . LEU A 1 101 ? -47.427 15.463 44.740 1.00 48.94 101 LEU A N 1
ATOM 735 C CA . LEU A 1 101 ? -47.184 16.910 44.683 1.00 48.94 101 LEU A CA 1
ATOM 736 C C . LEU A 1 101 ? -48.441 17.762 44.947 1.00 48.94 101 LEU A C 1
ATOM 738 O O . LEU A 1 101 ? -48.330 18.919 45.346 1.00 48.94 101 LEU A O 1
ATOM 742 N N . THR A 1 102 ? -49.646 17.205 44.793 1.00 51.25 102 THR A N 1
ATOM 743 C CA . THR A 1 102 ? -50.904 17.938 45.047 1.00 51.25 102 THR A CA 1
ATOM 744 C C . THR A 1 102 ? -51.333 17.906 46.520 1.00 51.25 102 THR A C 1
ATOM 746 O O . THR A 1 102 ? -52.115 18.750 46.951 1.00 51.25 102 THR A O 1
ATOM 749 N N . LYS A 1 103 ? -50.806 16.985 47.342 1.00 52.72 103 LYS A N 1
ATOM 750 C CA . LYS A 1 103 ? -51.267 16.805 48.736 1.00 52.72 103 LYS A CA 1
ATOM 751 C C . LYS A 1 103 ? -50.603 17.752 49.752 1.00 52.72 103 LYS A C 1
ATOM 753 O O . LYS A 1 103 ? -51.056 17.833 50.891 1.00 52.72 103 LYS A O 1
ATOM 758 N N . GLY A 1 104 ? -49.548 18.469 49.355 1.00 52.62 104 GLY A N 1
ATOM 759 C CA . GLY A 1 104 ? -48.744 19.320 50.245 1.00 52.62 104 GLY A CA 1
ATOM 760 C C . GLY A 1 104 ? -49.000 20.830 50.165 1.00 52.62 104 GLY A C 1
ATOM 761 O O . GLY A 1 104 ? -48.458 21.569 50.985 1.00 52.62 104 GLY A O 1
ATOM 762 N N . TYR A 1 105 ? -49.806 21.323 49.220 1.00 46.69 105 TYR A N 1
ATOM 763 C CA . TYR A 1 105 ? -50.022 22.766 49.073 1.00 46.69 105 TYR A CA 1
ATOM 764 C C . TYR A 1 105 ? -51.021 23.292 50.118 1.0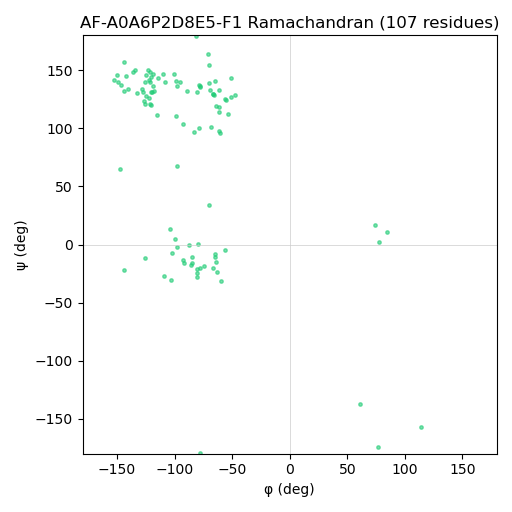0 46.69 105 TYR A C 1
ATOM 766 O O . TYR A 1 105 ? -52.234 23.166 49.958 1.00 46.69 105 TYR A O 1
ATOM 774 N N . ARG A 1 106 ? -50.514 23.902 51.198 1.00 56.25 106 ARG A N 1
ATOM 775 C CA . ARG A 1 106 ? -51.293 24.810 52.057 1.00 56.25 106 ARG A CA 1
ATOM 776 C C . ARG A 1 106 ? -50.976 26.254 51.647 1.00 56.25 106 ARG A C 1
ATOM 778 O O . ARG A 1 106 ? -49.851 26.687 51.891 1.00 56.25 106 ARG A O 1
ATOM 785 N N . PRO A 1 107 ? -51.907 27.007 51.032 1.00 46.97 107 PRO A N 1
ATOM 786 C CA . PRO A 1 107 ? -51.676 28.419 50.755 1.00 46.97 107 PRO A CA 1
ATOM 787 C C . PRO A 1 107 ? -51.659 29.204 52.070 1.00 46.97 107 PRO A C 1
ATOM 789 O O . PRO A 1 107 ? -52.518 29.012 52.931 1.00 46.97 107 PRO A O 1
ATOM 792 N N . ALA A 1 108 ? -50.661 30.069 52.226 1.00 45.06 108 ALA A N 1
ATOM 793 C CA . ALA A 1 108 ? -50.525 30.932 53.390 1.00 45.06 108 ALA A CA 1
ATOM 794 C C . ALA A 1 108 ? -51.657 31.973 53.437 1.00 45.06 108 ALA A C 1
ATOM 796 O O . ALA A 1 108 ? -51.876 32.691 52.458 1.00 45.06 108 ALA A O 1
ATOM 797 N N . ARG A 1 109 ? -52.326 32.089 54.589 1.00 47.12 109 ARG A N 1
ATOM 798 C CA . ARG A 1 109 ? -52.952 33.330 55.051 1.00 47.12 109 ARG A CA 1
ATOM 799 C C . ARG A 1 109 ? -52.936 33.395 56.570 1.00 47.12 109 ARG A C 1
ATOM 801 O O . ARG A 1 109 ? -53.218 32.348 57.191 1.00 47.12 109 ARG A O 1
#

Secondary structure (DSSP, 8-state):
-EEE--SPPTT---S--EEEEEE-TTS-EEEEEEESSSSS--EEEEEEEEE-TTS-EEEEEEESSSS--TTTS-EEE--------------PPPTTGGGTSSSS-----

pLDDT: mean 86.36, std 19.17, range [45.06, 98.88]

Solvent-accessible surface area (backbone atoms only — not comparable to full-atom values): 6757 Å² total; per-residue (Å²): 94,76,51,60,52,82,74,78,61,90,93,56,83,55,73,63,19,22,42,36,50,42,61,48,99,87,65,49,73,33,36,41,40,31,14,44,25,54,68,74,70,51,57,39,26,18,39,41,44,41,62,49,99,84,73,46,68,36,36,40,35,45,21,86,78,14,72,62,42,94,90,74,37,55,69,49,77,51,86,81,85,80,81,75,74,81,73,75,72,89,69,69,76,62,84,73,61,70,66,62,70,72,77,71,78,76,83,90,130

Nearest PDB structures (foldseek):
  8qja-assembly3_C  TM=8.326E-01  e=8.377E-02  Advenella mimigardefordensis DPN7
  8qja-assembly2_B  TM=6.998E-01  e=4.261E-01  Advenella mimigardefordensis DPN7
  8qja-assembly4_D  TM=8.170E-01  e=1.052E+00  Advenella mimigardefordensis DPN7
  9c3c-assembly1_g  TM=2.214E-01  e=4.526E-01  Oryctolagus cuniculus
  1xe4-assembly1_A  TM=6.400E-01  e=9.775E+00  Weissella viridescens

Radius of gyration: 29.8 Å; Cα contacts (8 Å, |Δi|>4): 175; chains: 1; bounding box: 65×43×80 Å

Mean predicted aligned error: 11.56 Å

Organism: NCBI:txid1210884

Foldseek 3Di:
DKDFDQDDDPPDDQQWGMWDFDADPVRAGQKIFTASHRPDHFTQKMKGFDADPVRHTAKIFIDRGGDGDPVDGDMDGDDDDDDPDPPPPPCPPDPVVVVVVVVPDDDDD